Protein AF-A0A087TZP3-F1 (afdb_monomer)

Mean predicted aligned error: 12.59 Å

Radius of gyration: 23.61 Å; Cα contacts (8 Å, |Δi|>4): 39; chains: 1; bounding box: 34×52×78 Å

Foldseek 3Di:
DDDDDPPPPPCPDCVVVVVVVVVVVVQWDWDWDQDPVRDIDIDIDGPPDDVVVVLVVVCVVVVPPCSVVDDDDDDPPPPPD

Organism: Stegodyphus mimosarum (NCBI:txid407821)

Secondary structure (DSSP, 8-state):
-------------THHHHHHHHHHHHTEEEEEEEPTTS-EEEEEEETT--HHHHHHHHHHHTT-S-GGG------------

InterPro domains:
  IPR000299 FERM domain [PS50057] (29-81)
  IPR018979 FERM, N-terminal [PF09379] (33-78)
  IPR029071 Ubiquitin-like domain superfamily [SSF54236] (27-79)

Solvent-accessible surface area (backbone atoms only — not comparable to full-atom values): 5511 Å² total; per-residue (Å²): 138,85,81,77,79,81,80,77,80,76,74,75,63,61,58,66,60,52,50,52,53,48,53,57,57,70,42,46,39,80,47,76,48,76,49,99,83,78,47,73,51,76,46,83,41,55,68,84,59,56,72,64,62,57,53,53,50,50,37,61,74,68,67,56,81,71,57,92,82,61,84,87,81,87,77,80,80,78,80,84,122

Sequence (81 aa):
MSRRAFVGSSGTYNVRASELAREKRVKTIRCTVFFLDDSQQTFELDKRSKGQILLDMVFQHLELIEKDYFGLQFSENDHSS

Nearest PDB structures (foldseek):
  5f3y-assembly1_A  TM=7.708E-01  e=2.162E-01  Mus musculus
  8t0a-assembly1_A  TM=7.167E-01  e=4.803E-01  Mus musculus
  7mby-assembly1_R  TM=4.489E-01  e=3.091E+00  Homo sapiens
  8tpo-assembly1_A  TM=2.547E-01  e=7.336E+00  Fusarium vanettenii 77-13-4

pLDDT: mean 81.55, std 18.21, range [40.34, 98.12]

Structure (mmCIF, N/CA/C/O backbone):
data_AF-A0A087TZP3-F1
#
_entry.id   AF-A0A087TZP3-F1
#
loop_
_atom_site.group_PDB
_atom_site.id
_atom_site.type_symbol
_atom_site.label_atom_id
_atom_site.label_alt_id
_atom_site.label_comp_id
_atom_site.label_asym_id
_atom_site.label_entity_id
_atom_site.label_seq_id
_atom_site.pdbx_PDB_ins_code
_atom_site.Cartn_x
_atom_site.Cartn_y
_atom_site.Cartn_z
_atom_site.occupancy
_atom_site.B_iso_or_equiv
_atom_site.auth_seq_id
_atom_site.auth_comp_id
_atom_site.auth_asym_id
_atom_site.auth_atom_id
_atom_site.pdbx_PDB_model_num
ATOM 1 N N . MET A 1 1 ? 19.266 25.198 -64.412 1.00 40.34 1 MET A N 1
ATOM 2 C CA . MET A 1 1 ? 19.760 23.907 -63.882 1.00 40.34 1 MET A CA 1
ATOM 3 C C . MET A 1 1 ? 19.119 23.657 -62.524 1.00 40.34 1 MET A C 1
ATOM 5 O O . MET A 1 1 ? 19.359 24.427 -61.604 1.00 40.34 1 MET A O 1
ATOM 9 N N . SER A 1 2 ? 18.231 22.664 -62.438 1.00 48.00 2 SER A N 1
ATOM 10 C CA . SER A 1 2 ? 17.401 22.379 -61.260 1.00 48.00 2 SER A CA 1
ATOM 11 C C . SER A 1 2 ? 18.159 21.475 -60.286 1.00 48.00 2 SER A C 1
ATOM 13 O O . SER A 1 2 ? 18.492 20.342 -60.631 1.00 48.00 2 SER A O 1
ATOM 15 N N . ARG A 1 3 ? 18.473 21.971 -59.084 1.00 51.66 3 ARG A N 1
ATOM 16 C CA . ARG A 1 3 ? 19.042 21.139 -58.017 1.00 51.66 3 ARG A CA 1
ATOM 17 C C . ARG A 1 3 ? 17.877 20.503 -57.267 1.00 51.66 3 ARG A C 1
ATOM 19 O O . ARG A 1 3 ? 17.189 21.173 -56.505 1.00 51.66 3 ARG A O 1
ATOM 26 N N . ARG A 1 4 ? 17.635 19.218 -57.542 1.00 53.88 4 ARG A N 1
ATOM 27 C CA . ARG A 1 4 ? 16.684 18.380 -56.803 1.00 53.88 4 ARG A CA 1
ATOM 28 C C . ARG A 1 4 ? 17.028 18.425 -55.312 1.00 53.88 4 ARG A C 1
ATOM 30 O O . ARG A 1 4 ? 18.162 18.143 -54.932 1.00 53.88 4 ARG A O 1
ATOM 37 N N . ALA A 1 5 ? 16.041 18.778 -54.494 1.00 54.59 5 ALA A N 1
ATOM 38 C CA . ALA A 1 5 ? 16.105 18.640 -53.050 1.00 54.59 5 ALA A CA 1
ATOM 39 C C . ALA A 1 5 ? 16.276 17.155 -52.703 1.00 54.59 5 ALA A C 1
ATOM 41 O O . ALA A 1 5 ? 15.396 16.342 -52.985 1.00 54.59 5 ALA A O 1
ATOM 42 N N . PHE A 1 6 ? 17.405 16.796 -52.094 1.00 55.06 6 PHE A N 1
ATOM 43 C CA . PHE A 1 6 ? 17.498 15.546 -51.353 1.00 55.06 6 PHE A CA 1
ATOM 44 C C . PHE A 1 6 ? 16.716 15.737 -50.053 1.00 55.06 6 PHE A C 1
ATOM 46 O O . PHE A 1 6 ? 17.235 16.242 -49.061 1.00 55.06 6 PHE A O 1
ATOM 53 N N . VAL A 1 7 ? 15.437 15.357 -50.076 1.00 51.62 7 VAL A N 1
ATOM 54 C CA . VAL A 1 7 ? 14.686 15.045 -48.860 1.00 51.62 7 VAL A CA 1
ATOM 55 C C . VAL A 1 7 ? 15.311 13.773 -48.297 1.00 51.62 7 VAL A C 1
ATOM 57 O O . VAL A 1 7 ? 14.948 12.658 -48.667 1.00 51.62 7 VAL A O 1
ATOM 60 N N . GLY A 1 8 ? 16.308 13.944 -47.433 1.00 46.69 8 GLY A N 1
ATOM 61 C CA . GLY A 1 8 ? 16.732 12.897 -46.520 1.00 46.69 8 GLY A CA 1
ATOM 62 C C . GLY A 1 8 ? 15.611 12.686 -45.516 1.00 46.69 8 GLY A C 1
ATOM 63 O O . GLY A 1 8 ? 15.592 13.321 -44.466 1.00 46.69 8 GLY A O 1
ATOM 64 N N . SER A 1 9 ? 14.648 11.824 -45.846 1.00 60.56 9 SER A N 1
ATOM 65 C CA . SER A 1 9 ? 13.754 11.252 -44.844 1.00 60.56 9 SER A CA 1
ATOM 66 C C . SER A 1 9 ? 14.586 10.286 -44.005 1.00 60.56 9 SER A C 1
ATOM 68 O O . SER A 1 9 ? 14.570 9.072 -44.193 1.00 60.56 9 SER A O 1
ATOM 70 N N . SER A 1 10 ? 15.385 10.847 -43.098 1.00 57.53 10 SER A N 1
ATOM 71 C CA . SER A 1 10 ? 15.949 10.109 -41.978 1.00 57.53 10 SER A CA 1
ATOM 72 C C . SER A 1 10 ? 14.795 9.822 -41.030 1.00 57.53 10 SER A C 1
ATOM 74 O O . SER A 1 10 ? 14.615 10.498 -40.020 1.00 57.53 10 SER A O 1
ATOM 76 N N . GLY A 1 11 ? 13.970 8.841 -41.396 1.00 60.31 11 GLY A N 1
ATOM 77 C CA . GLY A 1 11 ? 13.079 8.176 -40.467 1.00 60.31 11 GLY A CA 1
ATOM 78 C C . GLY A 1 11 ? 13.954 7.484 -39.436 1.00 60.31 11 GLY A C 1
ATOM 79 O O . GLY A 1 11 ? 14.330 6.330 -3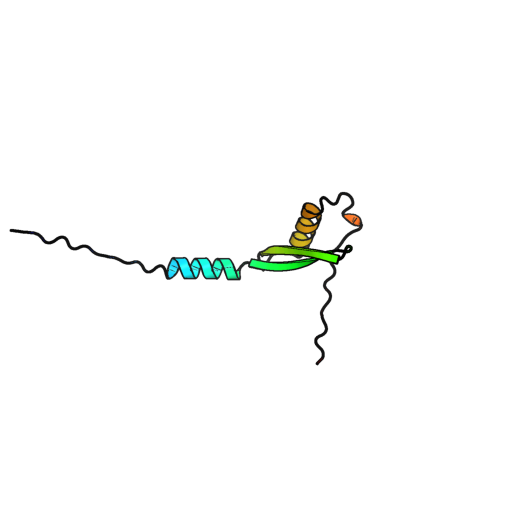9.604 1.00 60.31 11 GLY A O 1
ATOM 80 N N . THR A 1 12 ? 14.347 8.207 -38.390 1.00 62.03 12 THR A N 1
ATOM 81 C CA . THR A 1 12 ? 14.892 7.609 -37.179 1.00 62.03 12 THR A CA 1
ATOM 82 C C . THR A 1 12 ? 13.727 6.879 -36.537 1.00 62.03 12 THR A C 1
ATOM 84 O O . THR A 1 12 ? 12.925 7.439 -35.796 1.00 62.03 12 THR A O 1
ATOM 87 N N . TYR A 1 13 ? 13.567 5.626 -36.959 1.00 56.03 13 TYR A N 1
ATOM 88 C CA . TYR A 1 13 ? 12.518 4.733 -36.514 1.00 56.03 13 TYR A CA 1
ATOM 89 C C . TYR A 1 13 ? 12.385 4.840 -35.000 1.00 56.03 13 TYR A C 1
ATOM 91 O O . TYR A 1 13 ? 13.378 4.834 -34.271 1.00 56.03 13 TYR A O 1
ATOM 99 N N . ASN A 1 14 ? 11.144 4.919 -34.532 1.00 70.00 14 ASN A N 1
ATOM 100 C CA . ASN A 1 14 ? 10.772 5.059 -33.129 1.00 70.00 14 ASN A CA 1
ATOM 101 C C . ASN A 1 14 ? 11.276 3.913 -32.226 1.00 70.00 14 ASN A C 1
ATOM 103 O O . ASN A 1 14 ? 10.882 3.869 -31.069 1.00 70.00 14 ASN A O 1
ATOM 107 N N . VAL A 1 15 ? 12.147 3.017 -32.713 1.00 70.56 15 VAL A N 1
ATOM 108 C CA . VAL A 1 15 ? 12.723 1.864 -32.010 1.00 70.56 15 VAL A CA 1
ATOM 109 C C . VAL A 1 15 ? 13.287 2.269 -30.655 1.00 70.56 15 VAL A C 1
ATOM 111 O O . VAL A 1 15 ? 12.818 1.758 -29.644 1.00 70.56 15 VAL A O 1
ATOM 114 N N . ARG A 1 16 ? 14.127 3.311 -30.600 1.00 73.19 16 ARG A N 1
ATOM 115 C CA . ARG A 1 16 ? 14.715 3.800 -29.344 1.00 73.19 16 ARG A CA 1
ATOM 116 C C . ARG A 1 16 ? 13.663 4.361 -28.388 1.00 73.19 16 ARG A C 1
ATOM 118 O O . ARG A 1 16 ? 13.739 4.142 -27.183 1.00 73.19 16 ARG A O 1
ATOM 125 N N . ALA A 1 17 ? 12.661 5.065 -28.914 1.00 71.81 17 ALA A N 1
ATOM 126 C CA . ALA A 1 17 ? 11.555 5.586 -28.114 1.00 71.81 17 ALA A CA 1
ATOM 127 C C . ALA A 1 17 ? 10.673 4.449 -27.566 1.00 71.81 17 ALA A C 1
ATOM 129 O O . ALA A 1 17 ? 10.286 4.480 -26.399 1.00 71.81 17 ALA A O 1
ATOM 130 N N . SER A 1 18 ? 10.409 3.414 -28.368 1.00 74.44 18 SER A N 1
ATOM 131 C CA . SER A 1 18 ? 9.662 2.225 -27.954 1.00 74.44 18 SER A CA 1
ATOM 132 C C . SER A 1 18 ? 10.440 1.334 -26.984 1.00 74.44 18 SER A C 1
ATOM 134 O O . SER A 1 18 ? 9.841 0.809 -26.050 1.00 74.44 18 SER A O 1
ATOM 136 N N . GLU A 1 19 ? 11.758 1.206 -27.133 1.00 73.06 19 GLU A N 1
ATOM 137 C CA . GLU A 1 19 ? 12.632 0.486 -26.201 1.00 73.06 19 GLU A CA 1
ATOM 138 C C . GLU A 1 19 ? 12.680 1.189 -24.842 1.00 73.06 19 GLU A C 1
ATOM 140 O O . GLU A 1 19 ? 12.432 0.549 -23.823 1.00 73.06 19 GLU A O 1
ATOM 145 N N . LEU A 1 20 ? 12.868 2.514 -24.826 1.00 69.25 20 LEU A N 1
ATOM 146 C CA . LEU A 1 20 ? 12.812 3.324 -23.604 1.00 69.25 20 LEU A CA 1
ATOM 147 C C . LEU A 1 20 ? 11.427 3.273 -22.943 1.00 69.25 20 LEU A C 1
ATOM 149 O O . LEU A 1 20 ? 11.320 3.200 -21.718 1.00 69.25 20 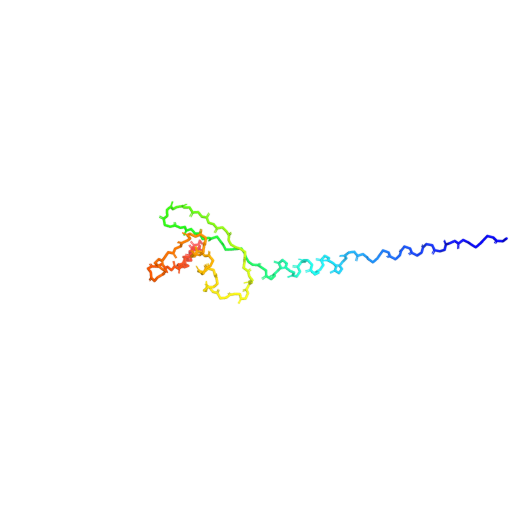LEU A O 1
ATOM 153 N N . ALA A 1 21 ? 10.350 3.295 -23.733 1.00 66.38 21 ALA A N 1
ATOM 154 C CA . ALA A 1 21 ? 8.992 3.147 -23.215 1.00 66.38 21 ALA A CA 1
ATOM 155 C C . ALA A 1 21 ? 8.751 1.744 -22.633 1.00 66.38 21 ALA A C 1
ATOM 157 O O . ALA A 1 21 ? 8.078 1.617 -21.610 1.00 66.38 21 ALA A O 1
ATOM 158 N N . ARG A 1 22 ? 9.313 0.696 -23.248 1.00 63.62 22 ARG A N 1
ATOM 159 C CA . ARG A 1 22 ? 9.240 -0.679 -22.740 1.00 63.62 22 ARG A CA 1
ATOM 160 C C . ARG A 1 22 ? 10.054 -0.834 -21.458 1.00 63.62 22 ARG A C 1
ATOM 162 O O . ARG A 1 22 ? 9.535 -1.383 -20.496 1.00 63.62 22 ARG A O 1
ATOM 169 N N . GLU A 1 23 ? 11.265 -0.285 -21.393 1.00 63.22 23 GLU A N 1
ATOM 170 C CA . GLU A 1 23 ? 12.068 -0.250 -20.164 1.00 63.22 23 GLU A CA 1
ATOM 171 C C . GLU A 1 23 ? 11.351 0.473 -19.024 1.00 63.22 23 GLU A C 1
ATOM 173 O O . GLU A 1 23 ? 11.361 -0.016 -17.897 1.00 63.22 23 GLU A O 1
ATOM 178 N N . LYS A 1 24 ? 10.690 1.605 -19.299 1.00 60.22 24 LYS A N 1
ATOM 179 C CA . LYS A 1 24 ? 9.874 2.299 -18.291 1.00 60.22 24 LYS A CA 1
ATOM 180 C C . LYS A 1 24 ? 8.734 1.421 -17.765 1.00 60.22 24 LYS A C 1
ATOM 182 O O . LYS A 1 24 ? 8.517 1.414 -16.561 1.00 60.22 24 LYS A O 1
ATOM 187 N N . ARG A 1 25 ? 8.064 0.642 -18.625 1.00 59.12 25 ARG A N 1
ATOM 188 C CA . ARG A 1 25 ? 7.003 -0.298 -18.204 1.00 59.12 25 ARG A CA 1
ATOM 189 C C . ARG A 1 25 ? 7.525 -1.491 -17.402 1.00 59.12 25 ARG A C 1
ATOM 191 O O . ARG A 1 25 ? 6.804 -2.009 -16.568 1.00 59.12 25 ARG A O 1
ATOM 198 N N . VAL A 1 26 ? 8.762 -1.932 -17.634 1.00 65.25 26 VAL A N 1
ATOM 199 C CA . VAL A 1 26 ? 9.374 -3.041 -16.870 1.00 65.25 26 VAL A CA 1
ATOM 200 C C . VAL A 1 26 ? 9.805 -2.592 -15.465 1.00 65.25 26 VAL A C 1
ATOM 202 O O . VAL A 1 26 ? 9.979 -3.423 -14.572 1.00 65.25 26 VAL A O 1
ATOM 205 N N . LYS A 1 27 ? 9.972 -1.280 -15.251 1.00 84.69 27 LYS A N 1
ATOM 206 C CA . LYS A 1 27 ? 10.325 -0.712 -13.946 1.00 84.69 27 LYS A CA 1
ATOM 207 C C . LYS A 1 27 ? 9.147 -0.618 -12.994 1.00 84.69 27 LYS A C 1
ATOM 209 O O . LYS A 1 27 ? 9.404 -0.510 -11.805 1.00 84.69 27 LYS A O 1
ATOM 214 N N . THR A 1 28 ? 7.905 -0.670 -13.468 1.00 90.94 28 THR A N 1
ATOM 215 C CA . THR A 1 28 ? 6.736 -0.555 -12.597 1.00 90.94 28 THR A CA 1
ATOM 216 C C . THR A 1 28 ? 6.049 -1.898 -12.372 1.00 90.94 28 THR A C 1
ATOM 218 O O . THR A 1 28 ? 6.022 -2.765 -13.244 1.00 90.94 28 THR A O 1
ATOM 221 N N . ILE A 1 29 ? 5.509 -2.081 -11.172 1.00 93.31 29 ILE A N 1
ATOM 222 C CA . ILE A 1 29 ? 4.653 -3.202 -10.793 1.00 93.31 29 ILE A CA 1
ATOM 223 C C . ILE A 1 29 ? 3.285 -2.663 -10.391 1.00 93.31 29 ILE A C 1
ATOM 225 O O . ILE A 1 29 ? 3.172 -1.565 -9.847 1.00 93.31 29 ILE A O 1
ATOM 229 N N . ARG A 1 30 ? 2.248 -3.450 -10.670 1.00 94.94 30 ARG A N 1
ATOM 230 C CA . ARG A 1 30 ? 0.882 -3.178 -10.226 1.00 94.94 30 ARG A CA 1
ATOM 231 C C . ARG A 1 30 ? 0.584 -4.053 -9.020 1.00 94.94 30 ARG A C 1
ATOM 233 O O . ARG A 1 30 ? 0.661 -5.274 -9.129 1.00 94.94 30 ARG A O 1
ATOM 240 N N . CYS A 1 31 ? 0.235 -3.433 -7.903 1.00 95.06 31 CYS A N 1
ATOM 241 C CA . CYS A 1 31 ? -0.154 -4.120 -6.677 1.00 95.06 31 CYS A CA 1
ATOM 242 C C . CYS A 1 31 ? -1.622 -3.818 -6.390 1.00 95.06 31 CYS A C 1
ATOM 244 O O . CYS A 1 31 ? -1.980 -2.658 -6.206 1.00 95.06 31 CYS A O 1
ATOM 246 N N . THR A 1 32 ? -2.466 -4.847 -6.363 1.00 96.62 32 THR A N 1
ATOM 247 C CA . THR A 1 32 ? -3.857 -4.718 -5.915 1.00 96.62 32 THR A CA 1
ATOM 248 C C . THR A 1 32 ? -3.921 -5.030 -4.428 1.00 96.62 32 THR A C 1
ATOM 250 O O . THR A 1 32 ? -3.502 -6.106 -4.010 1.00 96.62 32 THR A O 1
AT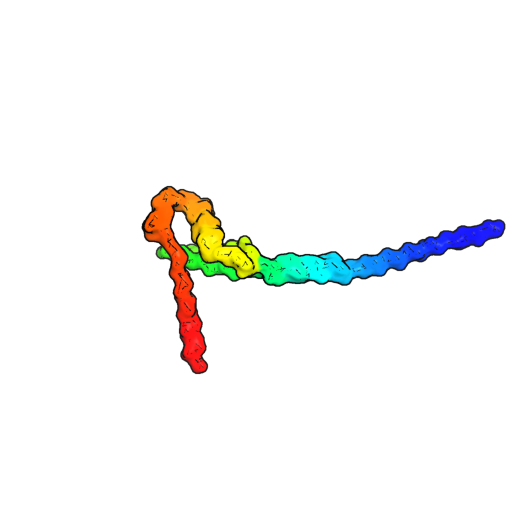OM 253 N N . VAL A 1 33 ? -4.416 -4.075 -3.646 1.00 97.12 33 VAL A N 1
ATOM 254 C CA . VAL A 1 33 ? -4.659 -4.218 -2.208 1.00 97.12 33 VAL A CA 1
ATOM 255 C C . VAL A 1 33 ? -6.149 -4.447 -2.003 1.00 97.12 33 VAL A C 1
ATOM 257 O O . VAL A 1 33 ? -6.959 -3.706 -2.560 1.00 97.12 33 VAL A O 1
ATOM 260 N N . PHE A 1 34 ? -6.482 -5.468 -1.218 1.00 96.75 34 PHE A N 1
ATOM 261 C CA . PHE A 1 34 ? -7.833 -5.741 -0.735 1.00 96.75 34 PHE A CA 1
ATOM 262 C C . PHE A 1 34 ? -7.962 -5.159 0.669 1.00 96.75 34 PHE A C 1
ATOM 264 O O . PHE A 1 34 ? -7.111 -5.415 1.525 1.00 96.75 34 PHE A O 1
ATOM 271 N N . PHE A 1 35 ? -8.985 -4.343 0.883 1.00 96.94 35 PHE A N 1
ATOM 272 C CA . PHE A 1 35 ? -9.240 -3.684 2.156 1.00 96.94 35 PHE A CA 1
ATOM 273 C C . PHE A 1 35 ? -10.204 -4.502 3.018 1.00 96.94 35 PHE A C 1
ATOM 275 O O . PHE A 1 35 ? -10.791 -5.486 2.575 1.00 96.94 35 PHE A O 1
ATOM 282 N N . LEU A 1 36 ? -10.346 -4.101 4.282 1.00 95.69 36 LEU A N 1
ATOM 283 C CA . LEU A 1 36 ? -11.162 -4.819 5.268 1.00 95.69 36 LEU A CA 1
ATOM 284 C C . LEU A 1 36 ? -12.674 -4.723 5.001 1.00 95.69 36 LEU A C 1
ATOM 286 O O . LEU A 1 36 ? -13.438 -5.472 5.598 1.00 95.69 36 LEU A O 1
ATOM 290 N N . ASP A 1 37 ? -13.099 -3.800 4.140 1.00 95.75 37 ASP A N 1
ATOM 291 C CA . ASP A 1 37 ? -14.488 -3.576 3.730 1.00 95.75 37 ASP A CA 1
ATOM 292 C C . ASP A 1 37 ? -14.824 -4.229 2.375 1.00 95.75 37 ASP A C 1
ATOM 294 O O . ASP A 1 37 ? -15.778 -3.826 1.712 1.00 95.75 37 ASP A O 1
ATOM 298 N N . ASP A 1 38 ? -14.010 -5.197 1.941 1.00 95.69 38 ASP A N 1
ATOM 299 C CA . ASP A 1 38 ? -14.094 -5.895 0.650 1.00 95.69 38 ASP A CA 1
ATOM 300 C C . ASP A 1 38 ? -13.852 -5.015 -0.591 1.00 95.69 38 ASP A C 1
ATOM 302 O O . ASP A 1 38 ? -13.891 -5.503 -1.728 1.00 95.69 38 ASP A O 1
ATOM 306 N N . SER A 1 39 ? -13.548 -3.726 -0.415 1.00 97.31 39 SER A N 1
ATOM 307 C CA . SER A 1 39 ? -13.117 -2.874 -1.520 1.00 97.31 39 SER A CA 1
ATOM 308 C C . SER A 1 39 ? -11.664 -3.175 -1.921 1.00 97.31 39 SER A C 1
ATOM 310 O O . SER A 1 39 ? -10.897 -3.813 -1.195 1.00 97.31 39 SER A O 1
ATOM 312 N N . GLN A 1 40 ? -11.267 -2.742 -3.120 1.00 97.75 40 GLN A N 1
ATOM 313 C CA . GLN A 1 40 ? -9.911 -2.958 -3.628 1.00 97.75 40 GLN A CA 1
ATOM 314 C C . GLN A 1 40 ? -9.383 -1.739 -4.381 1.00 97.75 40 GLN A C 1
ATOM 316 O O . GLN A 1 40 ? -10.130 -1.055 -5.082 1.00 97.75 40 GLN A O 1
ATOM 321 N N . GLN A 1 41 ? -8.070 -1.520 -4.305 1.00 98.12 41 GLN A N 1
ATOM 322 C CA . GLN A 1 41 ? -7.378 -0.474 -5.058 1.00 98.12 41 GLN A CA 1
ATOM 323 C C . GLN A 1 41 ? -6.077 -1.011 -5.658 1.00 98.12 41 GLN A C 1
ATOM 325 O O . GLN A 1 41 ? -5.283 -1.679 -4.994 1.00 98.12 41 GLN A O 1
ATOM 330 N N . THR A 1 42 ? -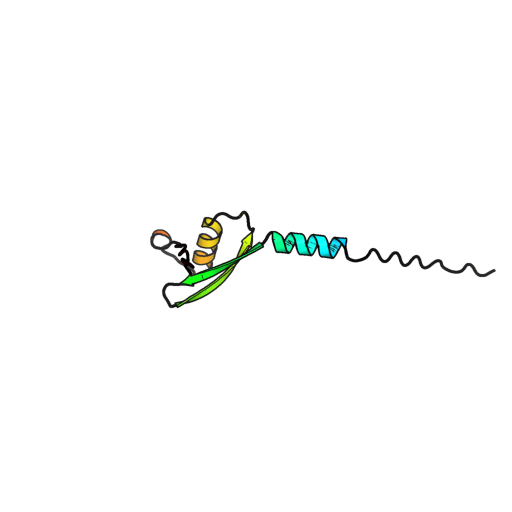5.837 -0.690 -6.931 1.00 97.81 42 THR A N 1
ATOM 331 C CA . THR A 1 42 ? -4.564 -0.979 -7.602 1.00 97.81 42 THR A CA 1
ATOM 332 C C . THR A 1 42 ? -3.631 0.224 -7.523 1.00 97.81 42 THR A C 1
ATOM 334 O O . THR A 1 42 ? -4.000 1.327 -7.921 1.00 97.81 42 THR A O 1
ATOM 337 N N . PHE A 1 43 ? -2.401 -0.010 -7.079 1.00 97.12 43 PHE A N 1
ATOM 338 C CA . PHE A 1 43 ? -1.322 0.969 -7.017 1.00 97.12 43 PHE A CA 1
ATOM 339 C C . PHE A 1 43 ? -0.226 0.610 -8.024 1.00 97.12 43 PHE A C 1
ATOM 341 O O . PHE A 1 43 ? 0.082 -0.567 -8.224 1.00 97.12 43 PHE A O 1
ATOM 348 N N . GLU A 1 44 ? 0.372 1.622 -8.654 1.00 96.00 44 GLU A N 1
ATOM 349 C CA . GLU A 1 44 ? 1.553 1.466 -9.505 1.00 96.00 44 GLU A CA 1
ATOM 350 C C . GLU A 1 44 ? 2.799 1.932 -8.757 1.00 96.00 44 GLU A C 1
ATOM 352 O O . GLU A 1 44 ? 2.887 3.074 -8.309 1.00 96.00 44 GLU A O 1
ATOM 357 N N . LEU A 1 45 ? 3.769 1.032 -8.625 1.00 94.94 45 LEU A N 1
ATOM 358 C CA . LEU A 1 45 ? 4.983 1.235 -7.841 1.00 94.94 45 LEU A CA 1
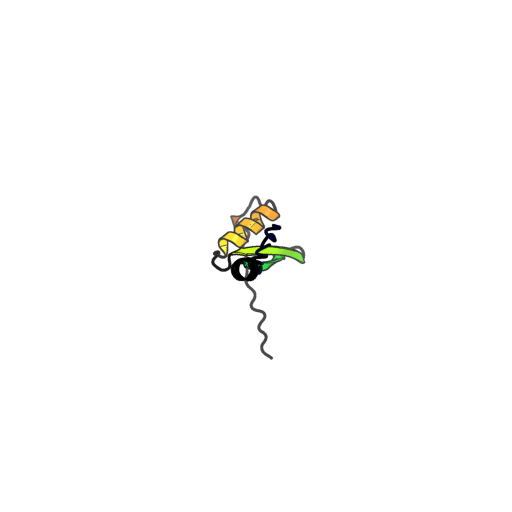ATOM 359 C C . LEU A 1 45 ? 6.205 0.948 -8.704 1.00 94.94 45 LEU A C 1
ATOM 361 O O . LEU A 1 45 ? 6.122 0.146 -9.629 1.00 94.94 45 LEU A O 1
ATOM 365 N N . ASP A 1 46 ? 7.366 1.505 -8.366 1.00 94.44 46 ASP A N 1
ATOM 366 C CA . ASP A 1 46 ? 8.627 0.983 -8.899 1.00 94.44 46 ASP A CA 1
ATOM 367 C C . ASP A 1 46 ? 8.883 -0.438 -8.356 1.00 94.44 46 ASP A C 1
ATOM 369 O O . ASP A 1 46 ? 8.666 -0.722 -7.178 1.00 94.44 46 ASP A O 1
ATOM 373 N N . LYS A 1 47 ? 9.374 -1.342 -9.205 1.00 92.00 47 LYS A N 1
ATOM 374 C CA . LYS A 1 47 ? 9.672 -2.745 -8.886 1.00 92.00 47 LYS A CA 1
ATOM 375 C C . LYS A 1 47 ? 10.687 -2.891 -7.747 1.00 92.00 47 LYS A C 1
ATOM 377 O O . LYS A 1 47 ? 10.744 -3.940 -7.112 1.00 92.00 47 LYS A O 1
ATOM 382 N N . ARG A 1 48 ? 11.528 -1.878 -7.520 1.00 91.56 48 ARG A N 1
ATOM 383 C CA . ARG A 1 48 ? 12.534 -1.852 -6.449 1.00 91.56 48 ARG A CA 1
ATOM 384 C C . ARG A 1 48 ? 12.047 -1.135 -5.192 1.00 91.56 48 ARG A C 1
ATOM 386 O O . ARG A 1 48 ? 12.807 -1.052 -4.225 1.00 91.56 48 ARG A O 1
ATOM 393 N N . SER A 1 49 ? 10.822 -0.612 -5.189 1.00 94.44 49 SER A N 1
ATOM 394 C CA . SER A 1 49 ? 10.236 -0.001 -4.001 1.00 94.44 49 SER A CA 1
ATOM 395 C C . SER A 1 49 ? 10.094 -1.019 -2.875 1.00 94.44 49 SER A C 1
ATOM 397 O O . SER A 1 49 ? 9.761 -2.184 -3.087 1.00 94.44 49 SER A O 1
ATOM 399 N N . LYS A 1 50 ? 10.328 -0.558 -1.645 1.00 95.12 50 LYS A N 1
ATOM 400 C CA . LYS A 1 50 ? 10.030 -1.335 -0.438 1.00 95.12 50 LYS A CA 1
ATOM 401 C C . LYS A 1 50 ? 8.519 -1.382 -0.212 1.00 95.12 50 LYS A C 1
ATOM 403 O O . LYS A 1 50 ? 7.823 -0.429 -0.555 1.00 95.12 50 LYS A O 1
ATOM 408 N N . GLY A 1 51 ? 8.040 -2.425 0.469 1.00 94.19 51 GLY A N 1
ATOM 409 C CA . GLY A 1 51 ? 6.625 -2.560 0.844 1.00 94.19 51 GLY A CA 1
ATOM 410 C C . GLY A 1 51 ? 6.076 -1.374 1.646 1.00 94.19 51 GLY A C 1
ATOM 411 O O . GLY A 1 51 ? 4.913 -1.028 1.484 1.00 94.19 51 GLY A O 1
ATOM 412 N N . GLN A 1 52 ? 6.927 -0.679 2.414 1.00 97.12 52 GLN A N 1
ATOM 413 C CA . GLN A 1 52 ? 6.544 0.545 3.129 1.00 97.12 52 GLN A CA 1
ATOM 414 C C . GLN A 1 52 ? 5.961 1.619 2.198 1.00 97.12 52 GLN A C 1
ATOM 416 O O . GLN A 1 52 ? 5.006 2.282 2.569 1.00 97.12 52 GLN A O 1
ATOM 421 N N . ILE A 1 53 ? 6.478 1.750 0.971 1.00 97.62 53 ILE A N 1
ATOM 422 C CA . ILE A 1 53 ? 5.966 2.737 0.009 1.00 97.62 53 ILE A CA 1
ATOM 423 C C . ILE A 1 53 ? 4.514 2.426 -0.372 1.00 97.62 53 ILE A C 1
ATOM 425 O O . ILE A 1 53 ? 3.701 3.338 -0.478 1.00 97.62 53 ILE A O 1
ATOM 429 N N . LEU A 1 54 ? 4.173 1.144 -0.546 1.00 97.69 54 LEU A N 1
ATOM 430 C CA . LEU A 1 54 ? 2.791 0.732 -0.799 1.00 97.69 54 LEU A CA 1
ATOM 431 C C . LEU A 1 54 ? 1.902 0.995 0.423 1.00 97.69 54 LEU A C 1
ATOM 433 O O . LEU A 1 54 ? 0.793 1.494 0.266 1.00 97.69 54 LEU A O 1
ATOM 437 N N . LEU A 1 55 ? 2.394 0.697 1.629 1.00 97.62 55 LEU A N 1
ATOM 438 C CA . LEU A 1 55 ? 1.663 0.953 2.872 1.00 97.62 55 LEU A CA 1
ATOM 439 C C . LEU A 1 55 ? 1.364 2.452 3.058 1.00 97.62 55 LEU A C 1
ATOM 441 O O . LEU A 1 55 ? 0.226 2.819 3.343 1.00 97.62 55 LEU A O 1
ATOM 445 N N . ASP A 1 56 ? 2.343 3.323 2.806 1.00 97.69 56 ASP A N 1
ATOM 446 C CA . ASP A 1 56 ? 2.168 4.777 2.890 1.00 97.69 56 ASP A CA 1
ATOM 447 C C . ASP A 1 56 ? 1.133 5.288 1.872 1.00 97.69 56 ASP A C 1
ATOM 449 O O . ASP A 1 56 ? 0.295 6.129 2.206 1.00 97.69 56 ASP A O 1
ATOM 453 N N . MET A 1 57 ? 1.148 4.751 0.645 1.00 97.94 57 MET A N 1
ATOM 454 C CA . MET A 1 57 ? 0.149 5.069 -0.384 1.00 97.94 57 MET A CA 1
ATOM 455 C C . MET A 1 57 ? -1.264 4.640 0.022 1.00 97.94 57 MET A C 1
ATOM 457 O O . MET A 1 57 ? -2.216 5.378 -0.226 1.00 97.94 57 MET A O 1
ATOM 461 N N . VAL A 1 58 ? -1.407 3.477 0.660 1.00 97.94 58 VAL A N 1
ATOM 462 C CA . VAL A 1 58 ? -2.691 3.002 1.193 1.00 97.94 58 VAL A CA 1
ATOM 463 C C . VAL A 1 58 ? -3.204 3.938 2.284 1.00 97.94 58 VAL A C 1
ATOM 465 O O . VAL A 1 58 ? 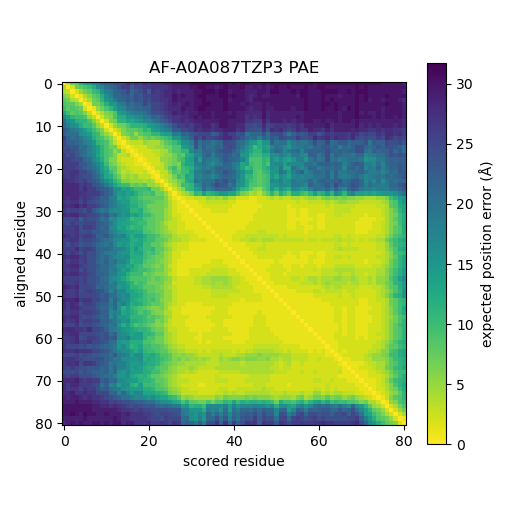-4.359 4.359 2.233 1.00 97.94 58 VAL A O 1
ATOM 468 N N . PHE A 1 59 ? -2.345 4.328 3.228 1.00 97.69 59 PHE A N 1
ATOM 469 C CA . PHE A 1 59 ? -2.715 5.280 4.274 1.00 97.69 59 PHE A CA 1
ATOM 470 C C . PHE A 1 59 ? -3.149 6.629 3.711 1.00 97.69 59 PHE A C 1
ATOM 472 O O . PHE A 1 59 ? -4.101 7.219 4.213 1.00 97.69 59 PHE A O 1
ATOM 479 N N . GLN A 1 60 ? -2.469 7.112 2.671 1.00 97.75 60 GLN A N 1
ATOM 480 C CA . GLN A 1 60 ? -2.853 8.343 1.993 1.00 97.75 60 GLN A CA 1
ATOM 481 C C . GLN A 1 60 ? -4.191 8.199 1.255 1.00 97.75 60 GLN A C 1
ATOM 483 O O . GLN A 1 60 ? -5.008 9.107 1.326 1.00 97.75 60 GLN A O 1
ATOM 488 N N . HIS A 1 61 ? -4.419 7.081 0.558 1.00 97.31 61 HIS A N 1
ATOM 489 C CA . HIS A 1 61 ? -5.652 6.834 -0.196 1.00 97.31 61 HIS A CA 1
ATOM 490 C C . HIS A 1 61 ? -6.895 6.795 0.699 1.00 97.31 61 HIS A C 1
ATOM 492 O O . HIS A 1 61 ? -7.928 7.343 0.332 1.00 97.31 61 HIS A O 1
ATOM 498 N N . LEU A 1 62 ? -6.776 6.161 1.865 1.00 97.00 62 LEU A N 1
ATOM 499 C CA . LEU A 1 62 ? -7.860 6.014 2.836 1.00 97.00 62 LEU A CA 1
ATOM 500 C C . LEU A 1 62 ? -7.942 7.180 3.836 1.00 97.00 62 LEU A C 1
ATOM 502 O O . LEU A 1 62 ? -8.784 7.152 4.727 1.00 97.00 62 LEU A O 1
ATOM 506 N N . GLU A 1 63 ? -7.040 8.162 3.729 1.00 96.62 63 GLU A N 1
ATOM 507 C CA . GLU A 1 63 ? -6.903 9.273 4.680 1.00 96.62 63 GLU A CA 1
ATOM 508 C C . GLU A 1 63 ? -6.806 8.794 6.145 1.00 96.62 63 GLU A C 1
ATOM 510 O O . GLU A 1 63 ? -7.370 9.383 7.069 1.00 96.62 63 GLU A O 1
ATOM 515 N N . LEU A 1 64 ? -6.072 7.697 6.369 1.00 95.25 64 LEU A N 1
ATOM 516 C CA . LEU A 1 64 ? -5.994 7.048 7.677 1.00 95.25 64 LEU A CA 1
ATOM 517 C C . LEU A 1 64 ? -5.225 7.900 8.688 1.00 95.25 64 LEU A C 1
ATOM 519 O O . LEU A 1 64 ? -4.044 8.220 8.505 1.00 95.25 64 LEU A O 1
ATOM 523 N N . ILE A 1 65 ? -5.905 8.206 9.792 1.00 94.12 65 ILE A N 1
ATOM 524 C CA . ILE A 1 65 ? -5.351 8.949 10.926 1.00 94.12 65 ILE A CA 1
ATOM 525 C C . ILE A 1 65 ? -4.531 8.009 11.818 1.00 94.12 65 ILE A C 1
ATOM 527 O O . ILE A 1 65 ? -3.376 8.293 12.130 1.00 94.12 65 ILE A O 1
ATOM 531 N N . GLU A 1 66 ? -5.094 6.859 12.190 1.00 94.62 66 GLU A N 1
ATOM 532 C CA . GLU A 1 66 ? -4.503 5.941 13.170 1.00 94.62 66 GLU A CA 1
ATOM 533 C C . GLU A 1 66 ? -3.654 4.843 12.510 1.00 94.62 66 GLU A C 1
ATOM 535 O O . GLU A 1 66 ? -3.995 3.661 12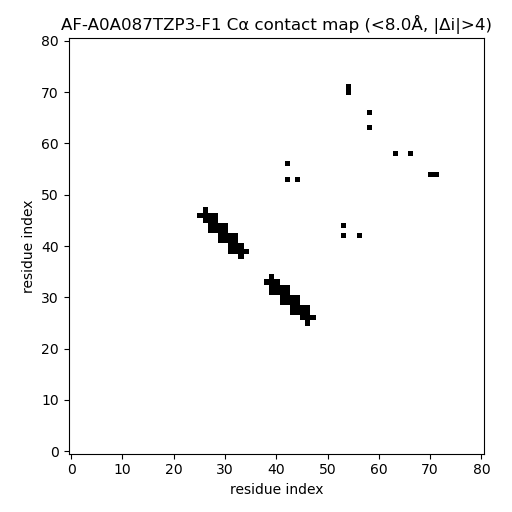.503 1.00 94.62 66 GLU A O 1
ATOM 540 N N . LYS A 1 67 ? -2.526 5.243 11.919 1.00 94.69 67 LYS A N 1
ATOM 541 C CA . LYS A 1 67 ? -1.666 4.365 11.103 1.00 94.69 67 LYS A CA 1
ATOM 542 C C . LYS A 1 67 ? -1.061 3.183 11.866 1.00 94.69 67 LYS A C 1
ATOM 544 O O . LYS A 1 67 ? -0.793 2.155 11.256 1.00 94.69 67 LYS A O 1
ATOM 549 N N . ASP A 1 68 ? -0.887 3.307 13.180 1.00 95.44 68 ASP A N 1
ATOM 550 C CA . ASP A 1 68 ? -0.264 2.275 14.018 1.00 95.44 68 ASP A CA 1
ATOM 551 C C . ASP A 1 68 ? -1.125 1.006 14.171 1.00 95.44 68 ASP A C 1
ATOM 553 O O . ASP A 1 68 ? -0.610 -0.042 14.559 1.00 95.44 68 ASP A O 1
ATOM 557 N N . TYR A 1 69 ? -2.423 1.071 13.845 1.00 96.00 69 TYR A N 1
ATOM 558 C CA . TYR A 1 69 ? -3.328 -0.084 13.917 1.00 96.00 69 TYR A CA 1
ATOM 559 C C . TYR A 1 69 ? -3.394 -0.906 12.632 1.00 96.00 69 TYR A C 1
ATOM 561 O O . TYR A 1 69 ? -3.943 -2.009 12.639 1.00 96.00 69 TYR A O 1
ATOM 569 N N . PHE A 1 70 ? -2.865 -0.387 11.525 1.00 96.00 70 PHE A N 1
ATOM 570 C CA . PHE A 1 70 ? -3.052 -0.980 10.208 1.00 96.00 70 PHE A CA 1
ATOM 571 C C . PHE A 1 70 ? -1.719 -1.387 9.586 1.00 96.00 70 PHE A C 1
ATOM 573 O O . PHE A 1 70 ? -0.690 -0.735 9.742 1.00 96.00 70 PHE A O 1
ATOM 580 N N . GLY A 1 71 ? -1.752 -2.475 8.826 1.00 95.62 71 GLY A N 1
ATOM 581 C CA . GLY A 1 71 ? -0.609 -2.983 8.083 1.00 95.62 71 GLY A CA 1
ATOM 582 C C . GLY A 1 71 ? -1.057 -3.732 6.836 1.00 95.62 71 GLY A C 1
ATOM 583 O O . GLY A 1 71 ? -2.249 -3.934 6.610 1.00 95.62 71 GLY A O 1
ATOM 584 N N . LEU A 1 72 ? -0.090 -4.153 6.023 1.00 96.00 72 LEU A N 1
ATOM 585 C CA . LEU A 1 72 ? -0.338 -5.023 4.876 1.00 96.00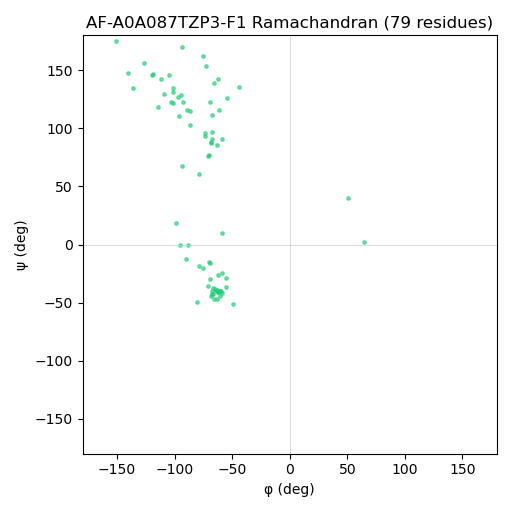 72 LEU A CA 1
ATOM 586 C C . LEU A 1 72 ? 0.049 -6.456 5.223 1.00 96.00 72 LEU A C 1
ATOM 588 O O . LEU A 1 72 ? 1.136 -6.702 5.747 1.00 96.00 72 LEU A O 1
ATOM 592 N N . GLN A 1 73 ? -0.817 -7.395 4.861 1.00 94.50 73 GLN A N 1
ATOM 593 C CA . GLN A 1 73 ? -0.526 -8.820 4.896 1.00 94.50 73 GLN A CA 1
ATOM 594 C C . GLN A 1 73 ? -0.406 -9.338 3.464 1.00 94.50 73 GLN A C 1
ATOM 596 O O . GLN A 1 73 ? -1.271 -9.091 2.626 1.00 94.50 73 GLN A O 1
ATOM 601 N N . PHE A 1 74 ? 0.679 -10.057 3.182 1.00 90.31 74 PHE A N 1
ATOM 602 C CA . PHE A 1 74 ? 0.790 -10.843 1.962 1.00 90.31 74 PHE A CA 1
ATOM 603 C C . PHE A 1 74 ? 0.233 -12.236 2.240 1.00 90.31 74 PHE A C 1
ATOM 605 O O . PHE A 1 74 ? 0.785 -12.968 3.060 1.00 90.31 74 PHE A O 1
ATOM 612 N N . SER A 1 75 ? -0.856 -12.585 1.565 1.00 84.94 75 SER A N 1
ATOM 613 C CA . SER A 1 75 ? -1.384 -13.945 1.557 1.00 84.94 75 SER A CA 1
ATOM 614 C C . SER A 1 75 ? -0.861 -14.636 0.309 1.00 84.94 75 SER A C 1
ATOM 616 O O . SER A 1 75 ? 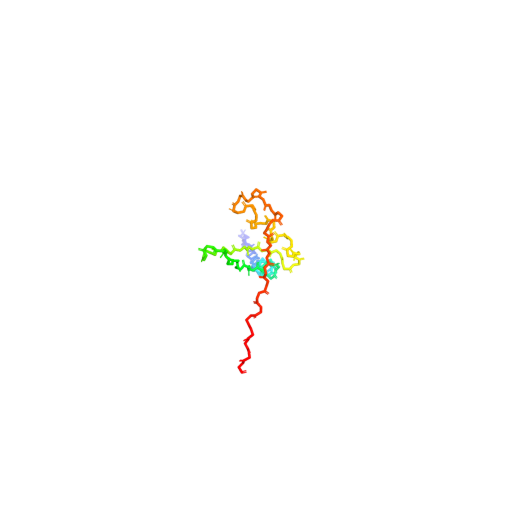-1.234 -14.276 -0.809 1.00 84.94 75 SER A O 1
ATOM 618 N N . GLU A 1 76 ? 0.036 -15.600 0.488 1.00 81.06 76 GLU A N 1
ATOM 619 C CA . GLU A 1 76 ? 0.406 -16.498 -0.597 1.00 81.06 76 GLU A CA 1
ATOM 620 C C . GLU A 1 76 ? -0.828 -17.351 -0.898 1.00 81.06 76 GLU A C 1
ATOM 622 O O . GLU A 1 76 ? -1.273 -18.134 -0.060 1.00 81.06 76 GLU A O 1
ATOM 627 N N . ASN A 1 77 ? -1.439 -17.155 -2.067 1.00 65.50 77 ASN A N 1
ATOM 628 C CA . ASN A 1 77 ? -2.379 -18.143 -2.571 1.00 65.50 77 ASN A CA 1
ATOM 629 C C . ASN A 1 77 ? -1.543 -19.381 -2.888 1.00 65.50 77 ASN A C 1
ATOM 631 O O . ASN A 1 77 ? -0.895 -19.442 -3.933 1.00 65.50 77 ASN A O 1
ATOM 635 N N . ASP A 1 78 ? -1.511 -20.318 -1.943 1.00 56.31 78 ASP A N 1
ATOM 636 C CA . ASP A 1 78 ? -0.936 -21.643 -2.105 1.00 56.31 78 ASP A CA 1
ATOM 637 C C . ASP A 1 78 ? -1.672 -22.330 -3.263 1.00 56.31 78 ASP A C 1
ATOM 639 O O . ASP A 1 78 ? -2.734 -22.929 -3.111 1.00 56.31 78 ASP A O 1
ATOM 643 N N . HIS A 1 79 ? -1.146 -22.167 -4.474 1.00 57.12 79 HIS A N 1
ATOM 644 C CA . HIS A 1 79 ? -1.528 -22.975 -5.619 1.00 57.12 79 HIS A CA 1
ATOM 645 C C . HIS A 1 79 ? -0.799 -24.320 -5.507 1.00 57.12 79 HIS A C 1
ATOM 647 O O . HIS A 1 79 ? -0.001 -24.669 -6.376 1.00 57.12 79 HIS A O 1
ATOM 653 N N . SER A 1 80 ? -1.043 -25.073 -4.428 1.00 48.91 80 SER A N 1
ATOM 654 C CA . SER A 1 80 ? -0.807 -26.513 -4.449 1.00 48.91 80 SER A CA 1
ATOM 655 C C . SER A 1 80 ? -1.921 -27.153 -5.279 1.00 48.91 80 SER A C 1
ATOM 657 O O . SER A 1 80 ? -3.051 -27.367 -4.845 1.00 48.91 80 SER A O 1
ATOM 659 N N . SER A 1 81 ? -1.620 -27.386 -6.552 1.00 46.22 81 SER A N 1
ATOM 660 C CA . SER A 1 81 ? -2.351 -28.316 -7.415 1.00 46.22 81 SER A CA 1
ATOM 661 C C . SER A 1 81 ? -1.380 -29.356 -7.939 1.00 46.22 81 SER A C 1
ATOM 663 O O . SER A 1 81 ? -0.233 -28.967 -8.257 1.00 46.22 81 SER A O 1
#